Protein AF-V5I9Y3-F1 (afdb_monomer)

Radius of gyration: 16.45 Å; Cα contacts (8 Å, |Δi|>4): 189; chains: 1; bounding box: 41×33×45 Å

Mean predicted aligned error: 4.11 Å

Secondary structure (DSSP, 8-state):
-HHHHHHHHHS----TTSHHHHHHIIIIIHHHS--SSHHHHHHHHHHHHHT--EEEE-S-HHHHTS-EE-TTT-SEE---EEEE-S-SS--EEE-HHHHHHHHHHHHHHHHHHHHHTT-----HHHHHHHHHHHHHHHHHHHTT-----

InterPro domains:
  IPR040351 Guanine nucleotide exchange factor RAB3IL/RAB3IP/Sec2 [PTHR14430] (2-145)

Sequence (149 aa):
FHKEFLVWRQKPVLGKIDPFIQRIYNEDINLCLRFNNKELSSKVSSAVEAGTILIEAVSDKTKAMFPEKCALLEVPRLCFYRMNIGESDNWYSISQLCRNRIIAVCDFLNYLKYIERGLGKSSAHDVYWEIIRLRKNISLARLGLSLAS

Organism: Anoplophora glabripennis (NCBI:txid217634)

Nearest PDB structures (foldseek):
  4uj5-assembly1_C  TM=9.095E-01  e=2.102E-13  Homo sapiens
  4uj3-assembly7_T  TM=9.127E-01  e=3.239E-13  Homo sapiens
  4uj4-assembly1_H  TM=9.043E-01  e=3.418E-13  Homo sapiens
  4uj4-assembly3_B  TM=9.076E-01  e=4.727E-13  Homo sapiens
  4uj4-assembly1_E  TM=8.888E-01  e=6.193E-13  Homo sapiens

Foldseek 3Di:
DLVLLVVCLVQPDCDCVRPVNVCCCVVFQVLLLDFPPNVVSVLLSVLLLVVNKDKDFDPPQVVLVFFDQQQGHRDTDRFRMWMDSNDPPDIGTHHPLNVQSSVLSSVLSVLSVCSNVVNDPDDSVVSVVVNVLSRVSSVCSSVVHDDDD

Structure (mmCIF, N/CA/C/O backbone):
data_AF-V5I9Y3-F1
#
_entry.id   AF-V5I9Y3-F1
#
loop_
_atom_site.group_PDB
_atom_site.id
_atom_site.type_symbol
_atom_site.label_atom_id
_atom_site.label_alt_id
_atom_site.label_comp_id
_atom_site.label_asym_id
_atom_site.label_entity_id
_atom_site.label_seq_id
_atom_site.pdbx_PDB_ins_code
_atom_site.Cartn_x
_atom_site.Cartn_y
_atom_site.Cartn_z
_atom_site.occupancy
_atom_site.B_iso_or_equiv
_atom_site.auth_seq_id
_atom_site.auth_comp_id
_atom_site.auth_asym_id
_atom_site.auth_atom_id
_atom_site.pdbx_PDB_model_num
ATOM 1 N N . PHE A 1 1 ? -17.258 7.621 8.634 1.00 92.94 1 PHE A N 1
ATOM 2 C CA . PHE A 1 1 ? -15.851 7.343 8.975 1.00 92.94 1 PHE A CA 1
ATOM 3 C C . PHE A 1 1 ? -15.504 7.683 10.428 1.00 92.94 1 PHE A C 1
ATOM 5 O O . PHE A 1 1 ? -15.234 6.760 11.171 1.00 92.94 1 PHE A O 1
ATOM 12 N N . HIS A 1 2 ? -15.558 8.942 10.897 1.00 96.19 2 HIS A N 1
ATOM 13 C CA . HIS A 1 2 ? -15.122 9.276 12.274 1.00 96.19 2 HIS A CA 1
ATOM 14 C C . HIS A 1 2 ? -15.829 8.476 13.393 1.00 96.19 2 HIS A C 1
ATOM 16 O O . HIS A 1 2 ? -15.165 7.905 14.249 1.00 96.19 2 HIS A O 1
ATOM 22 N N . LYS A 1 3 ? -17.164 8.347 13.350 1.00 96.69 3 LYS A N 1
ATOM 23 C CA . LYS A 1 3 ? -17.926 7.527 14.317 1.00 96.69 3 LYS A CA 1
ATOM 24 C C . LYS A 1 3 ? -17.496 6.052 14.322 1.00 96.69 3 LYS A C 1
ATOM 26 O O . LYS A 1 3 ? -17.391 5.443 15.374 1.00 96.69 3 LYS A O 1
ATOM 31 N N . GLU A 1 4 ? -17.245 5.499 13.143 1.00 96.56 4 GLU A N 1
ATOM 32 C CA . GLU A 1 4 ? -16.805 4.116 12.938 1.00 96.56 4 GLU A CA 1
ATOM 33 C C . GLU A 1 4 ? -15.380 3.902 13.476 1.00 96.56 4 GLU A C 1
ATOM 35 O O . GLU A 1 4 ? -15.139 2.942 14.201 1.00 96.56 4 GLU A O 1
ATOM 40 N N . PHE A 1 5 ? -14.479 4.864 13.247 1.00 97.75 5 PHE A N 1
ATOM 41 C CA . PHE A 1 5 ? -13.159 4.905 13.880 1.00 97.75 5 PHE A CA 1
ATOM 42 C C . PHE A 1 5 ? -13.249 4.901 15.413 1.00 97.75 5 PHE A C 1
ATOM 44 O O . PHE A 1 5 ? -12.526 4.147 16.056 1.00 97.75 5 PHE A O 1
ATOM 51 N N . LEU A 1 6 ? -14.120 5.728 16.009 1.00 97.31 6 LEU A N 1
ATOM 52 C CA . LEU A 1 6 ? -14.250 5.801 17.470 1.00 97.31 6 LEU A CA 1
ATOM 53 C C . LEU A 1 6 ? -14.692 4.461 18.072 1.00 97.31 6 LEU A C 1
ATOM 55 O O . LEU A 1 6 ? -14.206 4.099 19.139 1.00 97.31 6 LEU A O 1
ATOM 59 N N . VAL A 1 7 ? -15.570 3.722 17.384 1.00 97.38 7 VAL A N 1
ATOM 60 C CA . VAL A 1 7 ? -15.984 2.367 17.786 1.00 97.38 7 VAL A CA 1
ATOM 61 C C . VAL A 1 7 ? -14.809 1.394 17.677 1.00 97.38 7 VAL A C 1
ATOM 63 O O . VAL A 1 7 ? -14.471 0.741 18.661 1.00 97.38 7 VAL A O 1
ATOM 66 N N . TRP A 1 8 ? -14.130 1.355 16.526 1.00 97.62 8 TRP A N 1
ATOM 67 C CA . TRP A 1 8 ? -12.956 0.499 16.320 1.00 97.62 8 TRP A CA 1
ATOM 68 C C . TRP A 1 8 ? -11.843 0.782 17.341 1.00 97.62 8 TRP A C 1
ATOM 70 O O . TRP A 1 8 ? -11.229 -0.137 17.877 1.00 97.62 8 TRP A O 1
ATOM 80 N N . ARG A 1 9 ? -11.613 2.052 17.696 1.00 95.25 9 ARG A N 1
ATOM 81 C CA . ARG A 1 9 ? -10.539 2.464 18.613 1.00 95.25 9 ARG A CA 1
ATOM 82 C C . ARG A 1 9 ? -10.699 1.919 20.036 1.00 95.25 9 ARG A C 1
ATOM 84 O O . ARG A 1 9 ? -9.687 1.817 20.736 1.00 95.25 9 ARG A O 1
ATOM 91 N N . GLN A 1 10 ? -11.924 1.585 20.458 1.00 94.75 10 GLN A N 1
ATOM 92 C CA . GLN A 1 10 ? -12.197 0.979 21.769 1.00 94.75 10 GLN A CA 1
ATOM 93 C C . GLN A 1 10 ? -11.623 -0.436 21.871 1.00 94.75 10 GLN A C 1
ATOM 95 O O . GLN A 1 10 ? -11.098 -0.813 22.916 1.00 94.75 10 GLN A O 1
ATOM 100 N N . LYS A 1 11 ? -11.697 -1.202 20.778 1.00 95.00 11 LYS A N 1
ATOM 101 C CA . LYS A 1 11 ? -11.137 -2.550 20.670 1.00 95.00 11 LYS A CA 1
ATOM 102 C C . LYS A 1 11 ? -10.543 -2.731 19.269 1.00 95.00 11 LYS A C 1
ATOM 104 O O . LYS A 1 11 ? -11.202 -3.317 18.409 1.00 95.00 11 LYS A O 1
ATOM 109 N N . PRO A 1 12 ? -9.327 -2.206 19.027 1.00 95.62 12 PRO A N 1
ATOM 110 C CA . P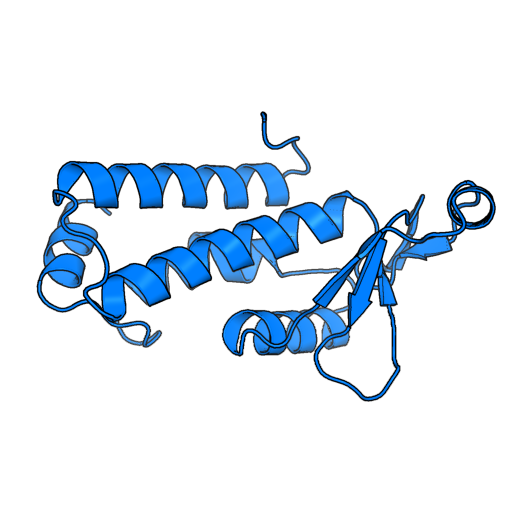RO A 1 12 ? -8.730 -2.244 17.703 1.00 95.62 12 PRO A CA 1
ATOM 111 C C . PRO A 1 12 ? -8.505 -3.688 17.257 1.00 95.62 12 PRO A C 1
ATOM 113 O O . PRO A 1 12 ? -7.981 -4.508 18.007 1.00 95.62 12 PRO A O 1
ATOM 116 N N . VAL A 1 13 ? -8.910 -3.983 16.027 1.00 96.62 13 VAL A N 1
ATOM 117 C CA . VAL A 1 13 ? -8.735 -5.285 15.374 1.00 96.62 13 VAL A CA 1
ATOM 118 C C . VAL A 1 13 ? -8.289 -5.084 13.932 1.00 96.62 13 VAL A C 1
ATOM 120 O O . VAL A 1 13 ? -8.591 -4.055 13.326 1.00 96.62 13 VAL A O 1
ATOM 123 N N . LEU A 1 14 ? -7.603 -6.073 13.361 1.00 96.50 14 LEU A N 1
ATOM 124 C CA . LEU A 1 14 ? -7.194 -6.064 11.947 1.00 96.50 14 LEU A CA 1
ATOM 125 C C . LEU A 1 14 ? -8.065 -6.949 11.044 1.00 96.50 14 LEU A C 1
ATOM 127 O O . LEU A 1 14 ? -7.868 -6.986 9.829 1.00 96.50 14 LEU A O 1
ATOM 131 N N . GLY A 1 15 ? -9.023 -7.676 11.622 1.00 95.44 15 GLY A N 1
ATOM 132 C CA . GLY A 1 15 ? -9.903 -8.570 10.878 1.00 95.44 15 GLY A CA 1
ATOM 133 C C . GLY A 1 15 ? -10.800 -7.809 9.900 1.00 95.44 15 GLY A C 1
ATOM 134 O O . GLY A 1 15 ? -11.532 -6.908 10.297 1.00 95.44 15 GLY A O 1
ATOM 135 N N . LYS A 1 16 ? -10.813 -8.229 8.630 1.00 95.69 16 LYS A N 1
ATOM 136 C CA . LYS A 1 16 ? -11.603 -7.617 7.538 1.00 95.69 16 LYS A CA 1
ATOM 137 C C . LYS A 1 16 ? -13.131 -7.746 7.691 1.00 95.69 16 LYS A C 1
ATOM 139 O O . LYS A 1 16 ? -13.860 -7.271 6.830 1.00 95.69 16 LYS A O 1
ATOM 144 N N . ILE A 1 17 ? -13.599 -8.411 8.750 1.00 96.00 17 ILE A N 1
ATOM 145 C CA . ILE A 1 17 ? -15.017 -8.497 9.137 1.00 96.00 17 ILE A CA 1
ATOM 146 C C . ILE A 1 17 ? -15.458 -7.212 9.856 1.00 96.00 17 ILE A C 1
ATOM 148 O O . ILE A 1 17 ? -16.630 -6.852 9.806 1.00 96.00 17 ILE A O 1
ATOM 152 N N . ASP A 1 18 ? -14.530 -6.516 10.521 1.00 97.75 18 ASP A N 1
ATOM 153 C CA . ASP A 1 18 ? -14.831 -5.250 11.180 1.00 97.75 18 ASP A CA 1
ATOM 154 C C . ASP A 1 18 ? -15.168 -4.163 10.135 1.00 97.75 18 ASP A C 1
ATOM 156 O O . ASP A 1 18 ? -14.401 -3.999 9.179 1.00 97.75 18 ASP A O 1
ATOM 160 N N . PRO A 1 19 ? -16.273 -3.403 10.291 1.00 97.50 19 PRO A N 1
ATOM 161 C CA . PRO A 1 19 ? -16.716 -2.429 9.291 1.00 97.50 19 PRO A CA 1
ATOM 162 C C . PRO A 1 19 ? -15.667 -1.366 8.949 1.00 97.50 19 PRO A C 1
ATOM 164 O O . PRO A 1 19 ? -15.479 -1.040 7.772 1.00 97.50 19 PRO A O 1
ATOM 167 N N . PHE A 1 20 ? -14.934 -0.878 9.959 1.00 98.06 20 PHE A N 1
ATOM 168 C CA . PHE A 1 20 ? -13.908 0.145 9.773 1.00 98.06 20 PHE A CA 1
ATOM 169 C C . PHE A 1 20 ? -12.794 -0.370 8.865 1.00 98.06 20 PHE A C 1
ATOM 171 O O . PHE A 1 20 ? -12.421 0.280 7.883 1.00 98.06 20 PHE A O 1
ATOM 178 N N . ILE A 1 21 ? -12.303 -1.571 9.172 1.00 98.31 21 I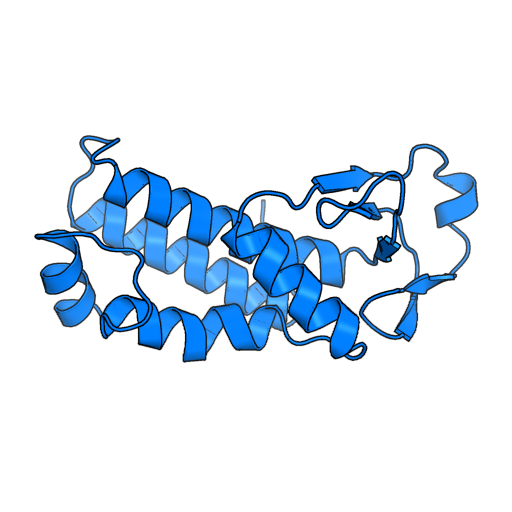LE A N 1
ATOM 179 C CA . ILE A 1 21 ? -11.251 -2.232 8.404 1.00 98.31 21 ILE A CA 1
ATOM 180 C C . ILE A 1 21 ? -11.753 -2.573 7.002 1.00 98.31 21 ILE A C 1
ATOM 182 O O . ILE A 1 21 ? -11.087 -2.248 6.018 1.00 98.31 21 ILE A O 1
ATOM 186 N N . GLN A 1 22 ? -12.941 -3.167 6.884 1.00 98.06 22 GLN A N 1
ATOM 187 C CA . GLN A 1 22 ? -13.526 -3.540 5.597 1.00 98.06 22 GLN A CA 1
ATOM 188 C C . GLN A 1 22 ? -13.639 -2.335 4.656 1.00 98.06 22 GLN A C 1
ATOM 190 O O . GLN A 1 22 ? -13.272 -2.424 3.480 1.00 98.06 22 GLN A O 1
ATOM 195 N N . ARG A 1 23 ? -14.092 -1.188 5.176 1.00 98.00 23 ARG A N 1
ATOM 196 C CA . ARG A 1 23 ? -14.182 0.059 4.413 1.00 98.00 23 ARG A CA 1
ATOM 197 C C . ARG A 1 23 ? -12.820 0.494 3.877 1.00 98.00 23 ARG A C 1
ATOM 199 O O . ARG A 1 23 ? -12.715 0.784 2.689 1.00 98.00 23 ARG A O 1
ATOM 206 N N . ILE A 1 24 ? -11.787 0.510 4.719 1.00 98.19 24 ILE A N 1
ATOM 207 C CA . ILE A 1 24 ? -10.426 0.890 4.309 1.00 98.19 24 ILE A CA 1
ATOM 208 C C . ILE A 1 24 ? -9.898 -0.038 3.209 1.00 98.19 24 ILE A C 1
ATOM 210 O O . ILE A 1 24 ? -9.304 0.417 2.228 1.00 98.19 24 ILE A O 1
ATOM 214 N N . TYR A 1 25 ? -10.136 -1.345 3.335 1.00 98.38 25 TYR A N 1
ATOM 215 C CA . TYR A 1 25 ? -9.732 -2.286 2.295 1.00 98.38 25 TYR A CA 1
ATOM 216 C C . TYR A 1 25 ? -10.432 -2.000 0.966 1.00 98.38 25 TYR A C 1
ATOM 218 O O . TYR A 1 25 ? -9.777 -1.961 -0.075 1.00 98.38 25 TYR A O 1
ATOM 226 N N . ASN A 1 26 ? -11.740 -1.755 0.998 1.00 97.88 26 ASN A N 1
ATOM 227 C CA . ASN A 1 26 ? -12.539 -1.529 -0.203 1.00 97.88 26 ASN A CA 1
ATOM 228 C C . ASN A 1 26 ? -12.253 -0.181 -0.879 1.00 97.88 26 ASN A C 1
ATOM 230 O O . ASN A 1 26 ? -12.150 -0.124 -2.104 1.00 97.88 26 ASN A O 1
ATOM 234 N N . GLU A 1 27 ? -12.132 0.894 -0.101 1.00 97.62 27 GLU A N 1
ATOM 235 C CA . GLU A 1 27 ? -11.968 2.259 -0.616 1.00 97.62 27 GLU A CA 1
ATOM 236 C C . GLU A 1 27 ? -10.501 2.581 -0.967 1.00 97.62 27 GLU A C 1
ATOM 238 O O . GLU A 1 27 ? -10.247 3.341 -1.912 1.00 97.62 27 GLU A O 1
ATOM 243 N N . ASP A 1 28 ? -9.534 1.975 -0.263 1.00 98.31 28 ASP A N 1
ATOM 244 C CA . ASP A 1 28 ? -8.124 2.371 -0.339 1.00 98.31 28 ASP A CA 1
ATOM 245 C C . AS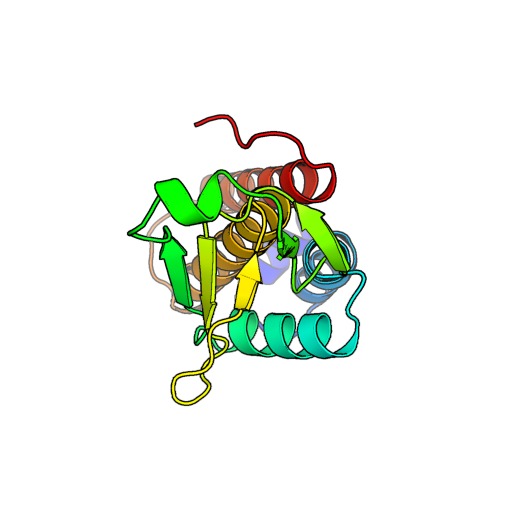P A 1 28 ? -7.205 1.215 -0.759 1.00 98.31 28 ASP A C 1
ATOM 247 O O . ASP A 1 28 ? -6.633 1.259 -1.851 1.00 98.31 28 ASP A O 1
ATOM 251 N N . ILE A 1 29 ? -7.053 0.177 0.075 1.00 98.44 29 ILE A N 1
ATOM 252 C CA . ILE A 1 29 ? -5.980 -0.827 -0.074 1.00 98.44 29 ILE A CA 1
ATOM 253 C C . ILE A 1 29 ? -6.157 -1.661 -1.345 1.00 98.44 29 ILE A C 1
ATOM 255 O O . ILE A 1 29 ? -5.241 -1.725 -2.167 1.00 98.44 29 ILE A O 1
ATOM 259 N N . ASN A 1 30 ? -7.336 -2.254 -1.549 1.00 98.25 30 ASN A N 1
ATOM 260 C CA . ASN A 1 30 ? -7.596 -3.129 -2.696 1.00 98.25 30 ASN A CA 1
ATOM 261 C C . ASN A 1 30 ? -7.466 -2.360 -4.015 1.00 98.25 30 ASN A C 1
ATOM 263 O O . ASN A 1 30 ? -6.912 -2.863 -4.992 1.00 98.25 30 ASN A O 1
ATOM 267 N N . LEU A 1 31 ? -7.933 -1.110 -4.041 1.00 98.12 31 LEU A N 1
ATOM 268 C CA . LEU A 1 31 ? -7.813 -0.249 -5.214 1.00 98.12 31 LEU A CA 1
ATOM 269 C C . LEU A 1 31 ? -6.364 0.206 -5.439 1.00 98.12 31 LEU A C 1
ATOM 271 O O . LEU A 1 31 ? -5.917 0.285 -6.584 1.00 98.12 31 LEU A O 1
ATOM 275 N N . CYS A 1 32 ? -5.606 0.473 -4.373 1.00 98.38 32 CYS A N 1
ATOM 276 C CA . CYS A 1 32 ? -4.209 0.888 -4.472 1.00 98.38 32 CYS A CA 1
ATOM 277 C C . CYS A 1 32 ? -3.257 -0.264 -4.812 1.00 98.38 32 CYS A C 1
ATOM 279 O O . CYS A 1 32 ? -2.245 -0.018 -5.459 1.00 98.38 32 CYS A O 1
ATOM 281 N N . LEU A 1 33 ? -3.581 -1.518 -4.500 1.00 98.44 33 LEU A N 1
ATOM 282 C CA . LEU A 1 33 ? -2.758 -2.676 -4.882 1.00 98.44 33 LEU A CA 1
ATOM 283 C C . LEU A 1 33 ? -3.221 -3.388 -6.158 1.00 98.44 33 LEU A C 1
ATOM 285 O O . LEU A 1 33 ? -2.601 -4.367 -6.562 1.00 98.44 33 LEU A O 1
ATOM 289 N N . ARG A 1 34 ? -4.260 -2.890 -6.839 1.00 97.94 34 ARG A N 1
ATOM 290 C CA . ARG A 1 34 ? -4.707 -3.428 -8.131 1.00 97.94 34 ARG A CA 1
ATOM 291 C C . ARG A 1 34 ? -3.769 -3.007 -9.268 1.00 97.94 34 ARG A C 1
ATOM 293 O O . ARG A 1 34 ? -3.785 -1.847 -9.689 1.00 97.94 34 ARG A O 1
ATOM 300 N N . PHE A 1 35 ? -2.980 -3.941 -9.785 1.00 98.25 35 PHE A N 1
ATOM 301 C CA . PHE A 1 35 ? -2.076 -3.719 -10.922 1.00 98.25 35 PHE A CA 1
ATOM 302 C C . PHE A 1 35 ? -2.541 -4.467 -12.184 1.00 98.25 35 PHE A C 1
ATOM 304 O O . PHE A 1 35 ? -3.510 -5.225 -12.132 1.00 98.25 35 PHE A O 1
ATOM 311 N N . ASN A 1 36 ? -1.867 -4.236 -13.318 1.00 98.19 36 ASN A N 1
ATOM 312 C CA . ASN A 1 36 ? -2.194 -4.887 -14.593 1.00 98.19 36 ASN A CA 1
ATOM 313 C C . ASN A 1 36 ? -1.919 -6.394 -14.523 1.00 98.19 36 ASN A C 1
ATOM 315 O O . ASN A 1 36 ? -2.787 -7.191 -14.881 1.00 98.19 36 ASN A O 1
ATOM 319 N N . ASN A 1 37 ? -0.764 -6.773 -13.966 1.00 98.12 37 ASN A N 1
ATOM 320 C CA . ASN A 1 37 ? -0.453 -8.164 -13.662 1.00 98.12 37 ASN A CA 1
ATOM 321 C C . ASN A 1 37 ? -1.285 -8.631 -12.456 1.00 98.12 37 ASN A C 1
ATOM 323 O O . ASN A 1 37 ? -0.901 -8.422 -11.302 1.00 98.12 37 ASN A O 1
ATOM 327 N N . LYS A 1 38 ? -2.449 -9.236 -12.721 1.00 98.19 38 LYS A N 1
ATOM 328 C CA . LYS A 1 38 ? -3.419 -9.640 -11.688 1.00 98.19 38 LYS A CA 1
ATOM 329 C C . LYS A 1 38 ? -2.882 -10.725 -10.754 1.00 98.19 38 LYS A C 1
ATOM 331 O O . LYS A 1 38 ? -3.156 -10.675 -9.558 1.00 98.19 38 LYS A O 1
ATOM 336 N N . GLU A 1 39 ? -2.119 -11.680 -11.284 1.00 97.44 39 GLU A N 1
ATOM 337 C CA . GLU A 1 39 ? -1.544 -12.763 -10.482 1.00 97.44 39 GLU A CA 1
ATOM 338 C C . GLU A 1 39 ? -0.518 -12.203 -9.492 1.00 97.44 39 GLU A C 1
ATOM 340 O O . GLU A 1 39 ? -0.639 -12.406 -8.281 1.00 97.44 39 GLU A O 1
ATOM 345 N N . LEU A 1 40 ? 0.445 -11.419 -9.989 1.00 97.62 40 LEU A N 1
ATOM 346 C CA . LEU A 1 40 ? 1.461 -10.806 -9.137 1.00 97.62 40 LEU A CA 1
ATOM 347 C C . LEU A 1 40 ? 0.846 -9.780 -8.175 1.00 97.62 40 LEU A C 1
ATOM 349 O O . LEU A 1 40 ? 1.262 -9.701 -7.025 1.00 97.62 40 LEU A O 1
ATOM 353 N N . SER A 1 41 ? -0.181 -9.041 -8.606 1.00 98.19 41 SER A N 1
ATOM 354 C CA . SER A 1 41 ? -0.961 -8.130 -7.756 1.00 98.19 41 SER A CA 1
ATOM 355 C C . SER A 1 41 ? -1.563 -8.856 -6.550 1.00 98.19 41 SER A C 1
ATOM 357 O O . SER A 1 41 ? -1.418 -8.371 -5.429 1.00 98.19 41 SER A O 1
ATOM 359 N N . SER A 1 42 ? -2.145 -10.046 -6.745 1.00 97.94 42 SER A N 1
ATOM 360 C CA . SER A 1 42 ? -2.675 -10.858 -5.642 1.00 97.94 42 SER A CA 1
ATOM 361 C C . SER A 1 42 ? -1.576 -11.306 -4.676 1.00 97.94 42 SER A C 1
ATOM 363 O O . SER A 1 42 ? -1.751 -11.194 -3.463 1.00 97.94 42 SER A O 1
ATOM 365 N N . LYS A 1 43 ? -0.431 -11.772 -5.194 1.00 97.94 43 LYS A N 1
ATOM 366 C CA . LYS A 1 43 ? 0.709 -12.191 -4.358 1.00 97.94 43 LYS A CA 1
ATOM 367 C C . LYS A 1 43 ? 1.288 -11.021 -3.557 1.00 97.94 43 LYS A C 1
ATOM 369 O O . LYS A 1 43 ? 1.572 -11.170 -2.372 1.00 97.94 43 LYS A O 1
ATOM 374 N N . VAL A 1 44 ? 1.396 -9.839 -4.172 1.00 98.25 44 VAL A N 1
ATOM 375 C CA . VAL A 1 44 ? 1.827 -8.605 -3.496 1.00 98.25 44 VAL A CA 1
ATOM 376 C C . VAL A 1 44 ? 0.872 -8.238 -2.366 1.00 98.25 44 VAL A C 1
ATOM 378 O O . VAL A 1 44 ? 1.342 -7.945 -1.271 1.00 98.25 44 VAL A O 1
ATOM 381 N N . SER A 1 45 ? -0.447 -8.289 -2.582 1.00 97.94 45 SER A N 1
ATOM 382 C CA . SER A 1 45 ? -1.422 -8.041 -1.511 1.00 97.94 45 SER A CA 1
ATOM 383 C C . SER A 1 45 ? -1.224 -8.986 -0.325 1.00 97.94 45 SER A C 1
ATOM 385 O O . SER A 1 45 ? -1.155 -8.520 0.811 1.00 97.94 45 SER A O 1
ATOM 387 N N . SER A 1 46 ? -1.042 -10.285 -0.576 1.00 97.31 46 SER A N 1
ATOM 388 C CA . SER A 1 46 ? -0.761 -11.258 0.486 1.00 97.31 46 SER A CA 1
ATOM 389 C C . SER A 1 46 ? 0.554 -10.969 1.220 1.00 97.31 46 SER A C 1
ATOM 391 O O . SER A 1 46 ? 0.578 -10.988 2.450 1.00 97.31 46 SER A O 1
ATOM 393 N N . ALA A 1 47 ? 1.630 -10.648 0.497 1.00 97.69 47 ALA A N 1
ATOM 394 C CA . ALA A 1 47 ? 2.935 -10.350 1.093 1.00 97.69 47 ALA A CA 1
ATOM 395 C C . ALA A 1 47 ? 2.931 -9.053 1.924 1.00 97.69 47 ALA A C 1
ATOM 397 O O . ALA A 1 47 ? 3.547 -8.982 2.989 1.00 97.69 47 ALA A O 1
ATOM 398 N N . VAL A 1 48 ? 2.203 -8.028 1.470 1.00 97.81 48 VAL A N 1
ATOM 399 C CA . VAL A 1 48 ? 2.001 -6.765 2.198 1.00 97.81 48 VAL A CA 1
ATOM 400 C C . VAL A 1 48 ? 1.241 -7.003 3.507 1.00 97.81 48 VAL A C 1
ATOM 402 O O . VAL A 1 48 ? 1.648 -6.509 4.559 1.00 97.81 48 VAL A O 1
ATOM 405 N N . GLU A 1 49 ? 0.175 -7.805 3.477 1.00 95.50 49 GLU A N 1
ATOM 406 C CA . GLU A 1 49 ? -0.597 -8.152 4.677 1.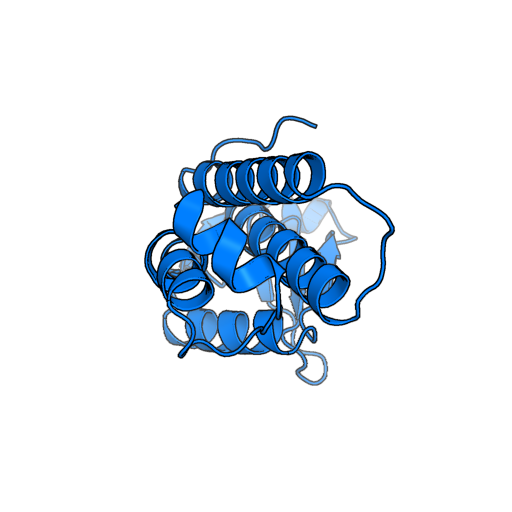00 95.50 49 GLU A CA 1
ATOM 407 C C . GLU A 1 49 ? 0.236 -8.968 5.676 1.00 95.50 49 GLU A C 1
ATOM 409 O O . GLU A 1 49 ? 0.279 -8.636 6.871 1.00 95.50 49 GLU A O 1
ATOM 414 N N . ALA A 1 50 ? 0.968 -9.968 5.175 1.00 95.56 50 ALA A N 1
ATOM 415 C CA . ALA A 1 50 ? 1.873 -10.802 5.963 1.00 95.56 50 ALA A CA 1
ATOM 416 C C . ALA A 1 50 ? 3.086 -10.029 6.512 1.00 95.56 50 ALA A C 1
ATOM 418 O O . ALA A 1 50 ? 3.673 -10.439 7.510 1.00 95.56 50 ALA A O 1
ATOM 419 N N . GLY A 1 51 ? 3.442 -8.889 5.910 1.00 95.31 51 GLY A N 1
ATOM 420 C CA . GLY A 1 51 ? 4.644 -8.132 6.266 1.00 95.31 51 GLY A CA 1
ATOM 421 C C . GLY A 1 51 ? 5.940 -8.795 5.791 1.00 95.31 51 GLY A C 1
ATOM 422 O O . GLY A 1 51 ? 6.977 -8.607 6.416 1.00 95.31 51 GLY A O 1
ATOM 423 N N . THR A 1 52 ? 5.878 -9.583 4.715 1.00 95.75 52 THR A N 1
ATOM 424 C CA . THR A 1 52 ? 7.020 -10.318 4.138 1.00 95.75 52 THR A CA 1
ATOM 425 C C . THR A 1 52 ? 7.604 -9.642 2.899 1.00 95.75 52 THR A C 1
ATOM 427 O O . THR A 1 52 ? 8.630 -10.082 2.388 1.00 95.75 52 THR A O 1
ATOM 430 N N . ILE A 1 53 ? 6.957 -8.589 2.392 1.00 97.00 53 ILE A N 1
ATOM 431 C CA . ILE A 1 53 ? 7.425 -7.870 1.208 1.00 97.00 53 ILE A CA 1
ATOM 432 C C . ILE A 1 53 ? 8.685 -7.050 1.509 1.00 97.00 53 ILE A C 1
ATOM 434 O O . ILE A 1 53 ? 8.737 -6.285 2.473 1.00 97.00 53 ILE A O 1
ATOM 438 N N . LEU A 1 54 ? 9.681 -7.168 0.637 1.00 96.50 54 LEU A N 1
ATOM 439 C CA . LEU A 1 54 ? 10.908 -6.379 0.662 1.00 96.50 54 LEU A CA 1
ATOM 440 C C . LEU A 1 54 ? 10.974 -5.529 -0.603 1.00 96.50 54 LEU A C 1
ATOM 442 O O . LEU A 1 54 ? 10.676 -6.012 -1.694 1.00 96.50 54 LEU A O 1
ATOM 446 N N . ILE A 1 55 ? 11.362 -4.263 -0.466 1.00 96.69 55 ILE A N 1
ATOM 447 C CA . ILE A 1 55 ? 11.594 -3.356 -1.592 1.00 96.69 55 ILE A CA 1
ATOM 448 C C . ILE A 1 55 ? 12.932 -2.667 -1.381 1.00 96.69 55 ILE A C 1
ATOM 450 O O . ILE A 1 55 ? 13.157 -2.053 -0.340 1.00 96.69 55 ILE A O 1
ATOM 454 N N . GLU A 1 56 ? 13.774 -2.687 -2.404 1.00 95.19 56 GLU A N 1
ATOM 455 C CA . GLU A 1 56 ? 15.059 -1.998 -2.387 1.00 95.19 56 GLU A CA 1
ATOM 456 C C . GLU A 1 56 ? 15.335 -1.276 -3.703 1.00 95.19 56 GLU A C 1
ATOM 458 O O . GLU A 1 56 ? 14.708 -1.535 -4.736 1.00 95.19 56 GLU A O 1
ATOM 463 N N . ALA A 1 57 ? 16.255 -0.317 -3.645 1.00 94.25 57 ALA A N 1
ATOM 464 C CA . ALA A 1 57 ? 16.755 0.354 -4.832 1.00 94.25 57 ALA A CA 1
ATOM 465 C C . ALA A 1 57 ? 17.722 -0.568 -5.587 1.00 94.25 57 ALA A C 1
ATOM 467 O O . ALA A 1 57 ? 18.534 -1.261 -4.977 1.00 94.25 57 ALA A O 1
ATOM 468 N N . VAL A 1 58 ? 17.666 -0.540 -6.916 1.00 90.69 58 VAL A N 1
ATOM 469 C CA . VAL A 1 58 ? 18.646 -1.234 -7.758 1.00 90.69 58 VAL A CA 1
ATOM 470 C C . VAL A 1 58 ? 19.994 -0.517 -7.626 1.00 90.69 58 VAL A C 1
ATOM 472 O O . VAL A 1 58 ? 20.085 0.691 -7.848 1.00 90.69 58 VAL A O 1
ATOM 475 N N . SER A 1 59 ? 21.039 -1.257 -7.246 1.00 79.62 59 SER A N 1
ATOM 476 C CA . SER A 1 59 ? 22.390 -0.723 -7.020 1.00 79.62 59 SER A CA 1
ATOM 477 C C . SER A 1 59 ? 23.039 -0.203 -8.305 1.00 79.62 59 SER A C 1
ATOM 479 O O . SER A 1 59 ? 23.649 0.867 -8.310 1.00 79.62 59 SER A O 1
ATOM 481 N N . ASP A 1 60 ? 22.856 -0.923 -9.411 1.00 79.56 60 ASP A N 1
ATOM 482 C CA . ASP A 1 60 ? 23.337 -0.527 -10.731 1.00 79.56 60 ASP A CA 1
ATOM 483 C C . ASP A 1 60 ? 22.345 0.418 -11.421 1.00 79.56 60 ASP A C 1
ATOM 485 O O . ASP A 1 60 ? 21.477 0.021 -12.207 1.00 79.56 60 ASP A O 1
ATOM 489 N N . LYS A 1 61 ? 22.493 1.711 -11.127 1.00 72.81 61 LYS A N 1
ATOM 490 C CA . LYS A 1 61 ? 21.664 2.757 -11.734 1.00 72.81 61 LYS A CA 1
ATOM 491 C C . LYS A 1 61 ? 21.821 2.825 -13.250 1.00 72.81 61 LYS A C 1
ATOM 493 O O . LYS A 1 61 ? 20.881 3.268 -13.902 1.00 72.81 61 LYS A O 1
ATOM 498 N N . THR A 1 62 ? 22.947 2.381 -13.819 1.00 73.75 62 THR A N 1
ATOM 499 C CA . THR A 1 62 ? 23.149 2.452 -15.273 1.00 73.75 62 THR A CA 1
ATOM 500 C C . THR A 1 62 ? 22.237 1.493 -16.030 1.00 73.75 62 THR A C 1
ATOM 502 O O . THR A 1 62 ? 21.682 1.879 -17.057 1.00 73.75 62 THR A O 1
ATOM 505 N N . LYS A 1 63 ? 21.964 0.305 -15.474 1.00 71.12 63 LYS A N 1
ATOM 506 C CA . LYS A 1 63 ? 20.945 -0.616 -16.008 1.00 71.12 63 LYS A CA 1
ATOM 507 C C . LYS A 1 63 ? 19.529 -0.063 -15.876 1.00 71.12 63 LYS A C 1
ATOM 509 O O . LYS A 1 63 ? 18.743 -0.174 -16.808 1.00 71.12 63 LYS A O 1
ATOM 514 N N . ALA A 1 64 ? 19.223 0.595 -14.759 1.00 72.81 64 ALA A N 1
ATOM 515 C CA . ALA A 1 64 ? 17.902 1.173 -14.513 1.00 72.81 64 ALA A CA 1
ATOM 516 C C . ALA A 1 64 ? 17.592 2.433 -15.354 1.00 72.81 64 ALA A C 1
ATOM 518 O O . ALA A 1 64 ? 16.441 2.873 -15.386 1.00 72.81 64 ALA A O 1
ATOM 519 N N . MET A 1 65 ? 18.590 3.012 -16.042 1.00 78.50 65 MET A N 1
ATOM 520 C CA . MET A 1 65 ? 18.384 4.097 -17.015 1.00 78.50 65 MET A CA 1
ATOM 521 C C . MET A 1 65 ? 17.774 3.612 -18.336 1.00 78.50 65 MET A C 1
ATOM 523 O O . MET A 1 65 ? 17.277 4.436 -19.104 1.00 78.50 65 MET A O 1
ATOM 527 N N . PHE A 1 66 ? 17.776 2.304 -18.598 1.00 83.56 66 PHE A N 1
ATOM 528 C CA . PHE A 1 66 ? 17.094 1.731 -19.751 1.00 83.56 66 PHE A CA 1
ATOM 529 C C . PHE A 1 66 ? 15.700 1.249 -19.340 1.00 83.56 66 PHE A C 1
ATOM 531 O O . PHE A 1 66 ? 15.566 0.548 -18.335 1.00 83.56 66 PHE A O 1
ATOM 5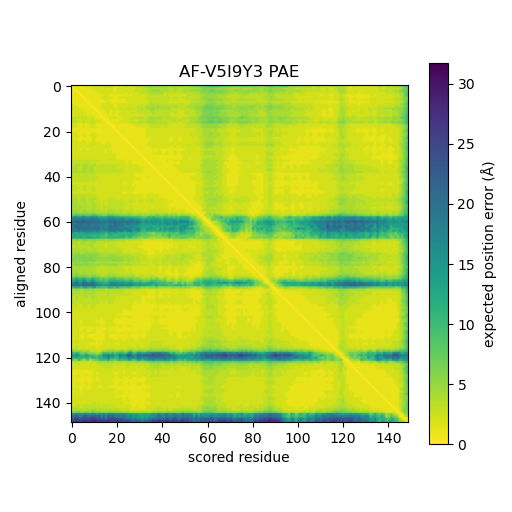38 N N . PRO A 1 67 ? 14.637 1.619 -20.079 1.00 85.88 67 PRO A N 1
ATOM 539 C CA . PRO A 1 67 ? 13.304 1.122 -19.782 1.00 85.88 67 PRO A CA 1
ATOM 540 C C . PRO A 1 67 ? 13.246 -0.407 -19.861 1.00 85.88 67 PRO A C 1
ATOM 542 O O . PRO A 1 67 ? 13.560 -0.984 -20.899 1.00 85.88 67 PRO A O 1
ATOM 545 N N . GLU A 1 68 ? 12.757 -1.051 -18.803 1.00 90.25 68 GLU A N 1
ATOM 546 C CA . GLU A 1 68 ? 12.373 -2.464 -18.833 1.00 90.25 68 GLU A CA 1
ATOM 547 C C . GLU A 1 68 ? 10.870 -2.623 -18.600 1.00 90.25 68 GLU A C 1
ATOM 549 O O . GLU A 1 68 ? 10.176 -1.694 -18.166 1.00 90.25 68 GLU A O 1
ATOM 554 N N . LYS A 1 69 ? 10.339 -3.813 -18.891 1.00 95.12 69 LYS A N 1
ATOM 555 C CA . LYS A 1 69 ? 8.934 -4.123 -18.622 1.00 95.12 69 LYS A CA 1
ATOM 556 C C . LYS A 1 69 ? 8.721 -4.196 -17.105 1.00 95.12 69 LYS A C 1
ATOM 558 O O . LYS A 1 69 ? 9.083 -5.179 -16.473 1.00 95.12 69 LYS A O 1
ATOM 563 N N . CYS A 1 70 ? 8.075 -3.182 -16.526 1.00 97.12 70 CYS A N 1
ATOM 564 C CA . CYS A 1 70 ? 7.724 -3.191 -15.106 1.00 97.12 70 CYS A CA 1
ATOM 565 C C . CYS A 1 70 ? 6.834 -4.403 -14.787 1.00 97.12 70 CYS A C 1
ATOM 567 O O . CYS A 1 70 ? 5.767 -4.549 -15.388 1.00 97.12 70 CYS A O 1
ATOM 569 N N . ALA A 1 71 ? 7.222 -5.219 -13.804 1.00 97.62 71 ALA A N 1
ATOM 570 C CA . ALA A 1 71 ? 6.566 -6.497 -13.512 1.00 97.62 71 ALA A CA 1
ATOM 571 C C . ALA A 1 71 ? 5.072 -6.370 -13.150 1.00 97.62 71 ALA A C 1
ATOM 573 O O . ALA A 1 71 ? 4.276 -7.259 -13.449 1.00 97.62 71 ALA A O 1
ATOM 574 N N . LEU A 1 72 ? 4.683 -5.255 -12.522 1.00 98.19 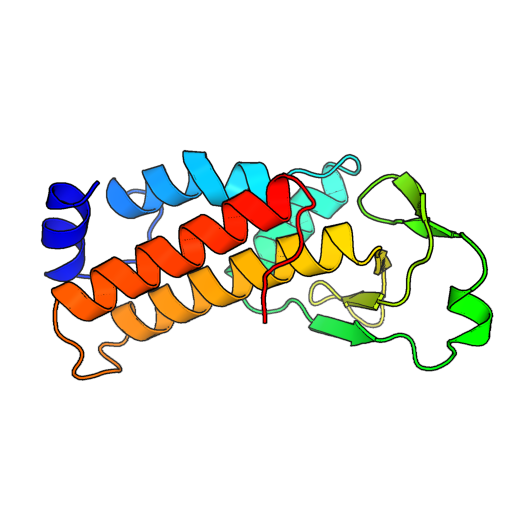72 LEU A N 1
ATOM 575 C CA . LEU A 1 72 ? 3.309 -5.000 -12.079 1.00 98.19 72 LEU A CA 1
ATOM 576 C C . LEU A 1 72 ? 2.450 -4.274 -13.125 1.00 98.19 72 LEU A C 1
ATOM 578 O O . LEU A 1 72 ? 1.273 -4.593 -13.282 1.00 98.19 72 LEU A O 1
ATOM 582 N N . LEU A 1 73 ? 3.009 -3.281 -13.826 1.00 97.25 73 LEU A N 1
ATOM 583 C CA . LEU A 1 73 ? 2.263 -2.504 -14.833 1.00 97.25 73 LEU A CA 1
ATOM 584 C C . LEU A 1 73 ? 2.279 -3.148 -16.219 1.00 97.25 73 LEU A C 1
ATOM 586 O O . LEU A 1 73 ? 1.469 -2.779 -17.063 1.00 97.25 73 LEU A O 1
ATOM 590 N N . GLU A 1 74 ? 3.209 -4.068 -16.460 1.00 97.06 74 GLU A N 1
ATOM 591 C CA . GLU A 1 74 ? 3.411 -4.756 -17.735 1.00 97.06 74 GLU A CA 1
ATOM 592 C C . GLU A 1 74 ? 3.703 -3.842 -18.932 1.00 97.06 74 GLU A C 1
ATOM 594 O O . GLU A 1 74 ? 3.449 -4.196 -20.079 1.00 97.06 74 GLU A O 1
ATOM 599 N N . VAL A 1 75 ? 4.291 -2.676 -18.673 1.00 96.44 75 VAL A N 1
ATOM 600 C CA . VAL A 1 75 ? 4.674 -1.690 -19.691 1.00 96.44 75 VAL A CA 1
ATOM 601 C C . VAL A 1 75 ? 6.110 -1.204 -19.464 1.00 96.44 75 VAL A C 1
ATOM 603 O O . VAL A 1 75 ? 6.566 -1.218 -18.313 1.00 96.44 75 VAL A O 1
ATOM 606 N N . PRO A 1 76 ? 6.823 -0.746 -20.515 1.00 96.25 76 PRO A N 1
ATOM 607 C CA . PRO A 1 76 ? 8.169 -0.195 -20.376 1.00 96.25 76 PRO A CA 1
ATOM 608 C C . PRO A 1 76 ? 8.211 1.000 -19.417 1.00 96.25 76 PRO A C 1
ATOM 610 O O . PRO A 1 76 ? 7.440 1.958 -19.563 1.00 96.25 76 PRO A O 1
ATOM 613 N N . ARG A 1 77 ? 9.093 0.945 -18.416 1.00 94.44 77 ARG A N 1
ATOM 614 C CA . ARG A 1 77 ? 9.320 1.994 -17.408 1.00 94.44 77 ARG A CA 1
ATOM 615 C C . ARG A 1 77 ? 10.773 1.973 -16.941 1.00 94.44 77 ARG A C 1
ATOM 617 O O . ARG A 1 77 ? 11.414 0.929 -16.949 1.00 94.44 77 ARG A O 1
ATOM 624 N N . LEU A 1 78 ? 11.247 3.111 -16.438 1.00 92.88 78 LEU A N 1
ATOM 625 C CA . LEU A 1 78 ? 12.470 3.153 -15.637 1.00 92.88 78 LEU A CA 1
ATOM 626 C C . LEU A 1 78 ? 12.187 2.503 -14.275 1.00 92.88 78 LEU A C 1
ATOM 628 O O . LEU A 1 78 ? 11.352 2.990 -13.502 1.00 92.88 78 LEU A O 1
ATOM 632 N N . CYS A 1 79 ? 12.843 1.376 -14.009 1.00 94.50 79 CYS A N 1
ATOM 633 C CA . CYS A 1 79 ? 12.643 0.578 -12.802 1.00 94.50 79 CYS A CA 1
ATOM 634 C C . CYS A 1 79 ? 13.873 0.683 -11.896 1.00 94.50 79 CYS A C 1
ATOM 636 O O . CYS A 1 79 ? 14.746 -0.175 -11.895 1.00 94.50 79 CYS A O 1
ATOM 638 N N . PHE A 1 80 ? 13.932 1.752 -11.100 1.00 94.25 80 PHE A N 1
ATOM 639 C CA . PHE A 1 80 ? 14.996 1.963 -10.108 1.00 94.25 80 PHE A CA 1
ATOM 640 C C . PHE A 1 80 ? 14.822 1.132 -8.830 1.00 94.25 80 PHE A C 1
ATOM 642 O O . PHE A 1 80 ? 15.629 1.249 -7.909 1.00 94.25 80 PHE A O 1
ATOM 649 N N . TYR A 1 81 ? 13.770 0.316 -8.751 1.00 95.50 81 TYR A N 1
ATOM 650 C CA . TYR A 1 81 ? 13.440 -0.492 -7.584 1.00 95.50 81 TYR A CA 1
ATOM 651 C C . TYR A 1 81 ? 13.157 -1.927 -7.991 1.00 95.50 81 TYR A C 1
ATOM 653 O O . TYR A 1 81 ? 12.636 -2.190 -9.077 1.00 95.50 81 TYR A O 1
ATOM 661 N N . ARG A 1 82 ? 13.425 -2.842 -7.066 1.00 95.88 82 ARG A N 1
ATOM 662 C CA . ARG A 1 82 ? 12.999 -4.234 -7.154 1.00 95.88 82 ARG A CA 1
ATOM 663 C C . ARG A 1 82 ? 12.301 -4.648 -5.869 1.00 95.88 82 ARG A C 1
ATOM 665 O O . ARG A 1 82 ? 12.580 -4.099 -4.803 1.00 95.88 82 ARG A O 1
ATOM 672 N N . MET A 1 83 ? 11.374 -5.589 -5.989 1.00 97.12 83 MET A N 1
ATOM 673 C CA . MET A 1 83 ? 10.646 -6.151 -4.856 1.00 97.12 83 MET A CA 1
ATOM 674 C C . MET A 1 83 ? 10.807 -7.666 -4.778 1.00 97.12 83 MET A C 1
ATOM 676 O O . MET A 1 83 ? 10.888 -8.331 -5.810 1.00 97.12 83 MET A O 1
ATOM 680 N N . ASN A 1 84 ? 10.788 -8.197 -3.562 1.00 97.06 84 ASN A N 1
ATOM 681 C CA . ASN A 1 84 ? 10.666 -9.618 -3.265 1.00 97.06 84 ASN A CA 1
ATOM 682 C C . ASN A 1 84 ? 9.411 -9.813 -2.399 1.00 97.06 84 ASN A C 1
ATOM 684 O O . ASN A 1 84 ? 9.153 -9.030 -1.486 1.00 97.06 84 ASN A O 1
ATOM 688 N N . ILE A 1 85 ? 8.604 -10.825 -2.713 1.00 95.75 85 ILE A N 1
ATOM 689 C CA . ILE A 1 85 ? 7.300 -11.090 -2.075 1.00 95.75 85 ILE A CA 1
ATOM 690 C C . ILE A 1 85 ? 7.366 -12.197 -1.005 1.00 95.75 85 ILE A C 1
ATOM 692 O O . ILE A 1 85 ? 6.347 -12.798 -0.673 1.00 95.75 85 ILE A O 1
ATOM 696 N N . GLY A 1 86 ? 8.553 -12.463 -0.454 1.00 89.38 86 GLY A N 1
ATOM 697 C CA . GLY A 1 86 ? 8.817 -13.563 0.480 1.00 89.38 86 GLY A CA 1
ATOM 698 C C . GLY A 1 86 ? 9.195 -14.882 -0.206 1.00 89.38 86 GLY A C 1
ATOM 699 O O . GLY A 1 86 ? 9.092 -15.939 0.409 1.00 89.38 86 GLY A O 1
ATOM 700 N N . GLU A 1 87 ? 9.603 -14.830 -1.476 1.00 86.94 87 GLU A N 1
ATOM 701 C CA . GLU A 1 87 ? 10.049 -15.989 -2.261 1.00 86.94 87 GLU A CA 1
ATOM 702 C C . GLU A 1 87 ? 11.580 -16.124 -2.216 1.00 86.94 87 GLU A C 1
ATOM 704 O O . GLU A 1 87 ? 12.297 -15.129 -2.086 1.00 86.94 87 GLU A O 1
ATOM 709 N N . SER A 1 88 ? 12.102 -17.347 -2.359 1.00 81.62 88 SER A N 1
ATOM 710 C CA . SER A 1 88 ? 13.548 -17.596 -2.394 1.00 81.62 88 SER A CA 1
ATOM 711 C C . SER A 1 88 ? 14.181 -16.996 -3.655 1.00 81.62 88 SER A C 1
ATOM 713 O O . SER A 1 88 ? 13.997 -17.520 -4.749 1.00 81.62 88 SER A O 1
ATOM 715 N N . ASP A 1 89 ? 14.919 -15.901 -3.471 1.00 78.69 89 ASP A N 1
ATOM 716 C CA . ASP A 1 89 ? 15.802 -15.231 -4.444 1.00 78.69 89 ASP A CA 1
ATOM 717 C C . ASP A 1 89 ? 15.151 -14.655 -5.722 1.00 78.69 89 ASP A C 1
ATOM 719 O O . ASP A 1 89 ? 15.828 -14.110 -6.594 1.00 78.69 89 ASP A O 1
ATOM 723 N N . ASN A 1 90 ? 13.819 -14.678 -5.815 1.00 91.81 90 ASN A N 1
ATOM 724 C CA . ASN A 1 90 ? 13.091 -14.050 -6.917 1.00 91.81 90 ASN A CA 1
ATOM 725 C C . ASN A 1 90 ? 12.876 -12.553 -6.662 1.00 91.81 90 ASN A C 1
ATOM 727 O O . ASN A 1 90 ? 12.253 -12.153 -5.675 1.00 91.81 90 ASN A O 1
ATOM 731 N N . TRP A 1 91 ? 13.341 -11.718 -7.590 1.00 94.88 91 TRP A N 1
ATOM 732 C CA . TRP A 1 91 ? 13.163 -10.269 -7.546 1.00 94.88 91 TRP A CA 1
ATOM 733 C C . TRP A 1 91 ? 12.414 -9.767 -8.777 1.00 94.88 91 TRP A C 1
ATOM 735 O O . TRP A 1 91 ? 12.718 -10.143 -9.906 1.00 94.88 91 TRP A O 1
ATOM 745 N N . TYR A 1 92 ? 11.464 -8.865 -8.551 1.00 96.25 92 TYR A N 1
ATOM 746 C CA . TYR A 1 92 ? 10.624 -8.276 -9.587 1.00 96.25 92 TYR A CA 1
ATOM 747 C C . TYR A 1 92 ? 10.933 -6.786 -9.712 1.00 96.25 92 TYR A C 1
ATOM 749 O O . TYR A 1 92 ? 10.733 -6.027 -8.759 1.00 96.25 92 TYR A O 1
ATOM 757 N N . SER A 1 93 ? 11.390 -6.342 -10.880 1.00 95.88 93 SER A N 1
ATOM 758 C CA . SER A 1 93 ? 11.640 -4.923 -11.133 1.00 95.88 93 SER A CA 1
ATOM 759 C C . SER A 1 93 ? 10.338 -4.132 -11.214 1.00 95.88 93 SER A C 1
ATOM 761 O O . SER A 1 93 ? 9.374 -4.506 -11.899 1.00 95.88 93 SER A O 1
ATOM 763 N N . ILE A 1 94 ? 10.304 -2.995 -10.528 1.00 97.12 94 ILE A N 1
ATOM 764 C CA . ILE A 1 94 ? 9.117 -2.155 -10.423 1.00 97.12 94 ILE A CA 1
ATOM 765 C C . ILE A 1 94 ? 9.447 -0.676 -10.619 1.00 97.12 94 ILE A C 1
ATOM 767 O O . ILE A 1 94 ? 10.494 -0.165 -10.224 1.00 97.12 94 ILE A O 1
ATOM 771 N N . SER A 1 95 ? 8.501 0.040 -11.224 1.00 95.56 95 SER A N 1
ATOM 772 C CA . SER A 1 95 ? 8.577 1.494 -11.356 1.00 95.56 95 SER A CA 1
ATOM 773 C C . SER A 1 95 ? 8.392 2.194 -10.003 1.00 95.56 95 SER A C 1
ATOM 775 O O . SER A 1 95 ? 7.775 1.647 -9.083 1.00 95.56 95 SER A O 1
ATOM 777 N N . GLN A 1 96 ? 8.828 3.456 -9.911 1.00 95.06 96 GLN A N 1
ATOM 778 C CA . GLN A 1 96 ? 8.545 4.329 -8.761 1.00 95.06 96 GLN A CA 1
ATOM 779 C C . GLN A 1 96 ? 7.045 4.373 -8.422 1.00 95.06 96 GLN A C 1
ATOM 781 O O . GLN A 1 96 ? 6.673 4.381 -7.250 1.00 95.06 96 GLN A O 1
ATOM 786 N N . LEU A 1 97 ? 6.181 4.371 -9.443 1.00 95.62 97 LEU A N 1
ATOM 787 C CA . LEU A 1 97 ? 4.730 4.412 -9.273 1.00 95.62 97 LEU A CA 1
ATOM 788 C C . LEU A 1 97 ? 4.223 3.198 -8.483 1.00 95.62 97 LEU A C 1
ATOM 790 O O . LEU A 1 97 ? 3.451 3.342 -7.538 1.00 95.62 97 LEU A O 1
ATOM 794 N N . CYS A 1 98 ? 4.692 2.001 -8.835 1.00 97.50 98 CYS A N 1
ATOM 795 C CA . CYS A 1 98 ? 4.364 0.777 -8.106 1.00 97.50 98 CYS A CA 1
ATOM 796 C C . CYS A 1 98 ? 4.922 0.795 -6.686 1.00 97.50 98 CYS A C 1
ATOM 798 O O . CYS A 1 98 ? 4.194 0.505 -5.740 1.00 97.50 98 CYS A O 1
ATOM 800 N N . ARG A 1 99 ? 6.193 1.185 -6.541 1.00 97.50 99 ARG A N 1
ATOM 801 C CA . ARG A 1 99 ? 6.880 1.274 -5.249 1.00 97.50 99 ARG A CA 1
ATOM 802 C C . ARG A 1 99 ? 6.124 2.180 -4.274 1.00 97.50 99 ARG A C 1
ATOM 804 O O . ARG A 1 99 ? 5.872 1.777 -3.145 1.00 97.50 99 ARG A O 1
ATOM 811 N N . ASN A 1 100 ? 5.698 3.361 -4.720 1.00 97.44 100 ASN A N 1
ATOM 812 C CA . ASN A 1 100 ? 4.956 4.309 -3.883 1.00 97.44 100 ASN A CA 1
ATOM 813 C C . ASN A 1 100 ? 3.593 3.759 -3.444 1.00 97.44 100 ASN A C 1
ATOM 815 O O . ASN A 1 100 ? 3.215 3.930 -2.288 1.00 97.44 100 ASN A O 1
ATOM 819 N N . ARG A 1 101 ? 2.874 3.071 -4.343 1.00 98.31 101 ARG A N 1
ATOM 820 C CA . ARG A 1 101 ? 1.589 2.427 -4.025 1.00 98.31 101 ARG A CA 1
ATOM 821 C C . ARG A 1 101 ? 1.748 1.357 -2.947 1.00 98.31 101 ARG A C 1
ATOM 823 O O . ARG A 1 101 ? 0.974 1.342 -1.996 1.00 98.31 101 ARG A O 1
ATOM 830 N N . ILE A 1 102 ? 2.768 0.507 -3.072 1.00 98.44 102 ILE A N 1
ATOM 831 C CA . ILE A 1 102 ? 3.036 -0.563 -2.104 1.00 98.44 102 ILE A CA 1
ATOM 832 C C . ILE A 1 102 ? 3.449 0.021 -0.749 1.00 98.44 102 ILE A C 1
ATOM 834 O O . ILE A 1 102 ? 2.854 -0.333 0.265 1.00 98.44 102 ILE A O 1
ATOM 838 N N . ILE A 1 103 ? 4.407 0.954 -0.728 1.00 97.88 103 ILE A N 1
ATOM 839 C CA . ILE A 1 103 ? 4.900 1.561 0.518 1.00 97.88 103 ILE A CA 1
ATOM 840 C C . ILE A 1 103 ? 3.778 2.276 1.272 1.00 97.88 103 ILE A C 1
ATOM 842 O O . ILE A 1 103 ? 3.630 2.052 2.468 1.00 97.88 103 ILE A O 1
ATOM 846 N N . ALA A 1 104 ? 2.937 3.057 0.585 1.00 98.38 104 ALA A N 1
ATOM 847 C CA . ALA A 1 104 ? 1.832 3.760 1.236 1.00 98.38 104 ALA A CA 1
ATOM 848 C C . ALA A 1 104 ? 0.860 2.802 1.952 1.00 98.38 104 ALA A C 1
ATOM 850 O O . ALA A 1 104 ? 0.340 3.127 3.020 1.00 98.38 104 ALA A O 1
ATOM 851 N N . VAL A 1 105 ? 0.626 1.614 1.383 1.00 98.56 105 VAL A N 1
ATOM 852 C CA . VAL A 1 105 ? -0.201 0.579 2.018 1.00 98.56 105 VAL A CA 1
ATOM 853 C C . VAL A 1 105 ? 0.544 -0.102 3.169 1.00 98.56 105 VAL A C 1
ATOM 855 O O . VAL A 1 105 ? -0.057 -0.318 4.222 1.00 98.56 105 VAL A O 1
ATOM 858 N N . CYS A 1 106 ? 1.835 -0.409 3.009 1.00 98.38 106 CYS A N 1
ATOM 859 C CA . CYS A 1 106 ? 2.656 -0.970 4.085 1.00 98.38 106 CYS A CA 1
ATOM 860 C C . CYS A 1 106 ? 2.681 -0.051 5.312 1.00 98.38 106 CYS A C 1
ATOM 862 O O . CYS A 1 106 ? 2.426 -0.519 6.420 1.00 98.38 106 CYS A O 1
ATOM 864 N N . ASP A 1 107 ? 2.921 1.248 5.120 1.00 98.00 107 ASP A N 1
ATOM 865 C CA . ASP A 1 107 ? 2.937 2.242 6.200 1.00 98.00 107 ASP A CA 1
ATOM 866 C C . ASP A 1 107 ? 1.600 2.267 6.947 1.00 98.00 107 ASP A C 1
ATOM 868 O O . ASP A 1 107 ? 1.561 2.237 8.179 1.00 98.00 107 ASP A O 1
ATOM 872 N N . PHE A 1 108 ? 0.492 2.241 6.202 1.00 98.50 108 PHE A N 1
ATOM 873 C CA . PHE A 1 108 ? -0.849 2.204 6.773 1.00 98.50 108 PHE A CA 1
ATOM 874 C C . PHE A 1 108 ? -1.098 0.942 7.611 1.00 98.50 108 PHE A C 1
ATOM 876 O O . PHE A 1 108 ? -1.540 1.029 8.759 1.00 98.50 108 PHE A O 1
ATOM 883 N N . LEU A 1 109 ? -0.798 -0.241 7.068 1.00 98.25 109 LEU A N 1
ATOM 884 C CA . LEU A 1 109 ? -1.008 -1.507 7.776 1.00 98.25 109 LEU A CA 1
ATOM 885 C C . LEU A 1 109 ? -0.088 -1.653 8.990 1.00 98.25 109 LEU A C 1
ATOM 887 O O . LEU A 1 109 ? -0.516 -2.170 10.022 1.00 98.25 109 LEU A O 1
ATOM 891 N N . ASN A 1 110 ? 1.152 -1.175 8.894 1.00 97.06 110 ASN A N 1
ATOM 892 C CA . ASN A 1 110 ? 2.080 -1.140 10.020 1.00 97.06 110 ASN A CA 1
ATOM 893 C C . ASN A 1 110 ? 1.561 -0.231 11.135 1.00 97.06 110 ASN A C 1
ATOM 895 O O . ASN A 1 110 ? 1.622 -0.613 12.305 1.00 97.06 110 ASN A O 1
ATOM 899 N N . TYR A 1 111 ? 0.982 0.919 10.784 1.00 97.44 111 TYR A N 1
ATOM 900 C CA . TYR A 1 111 ? 0.352 1.796 11.764 1.00 97.44 111 TYR A CA 1
ATOM 901 C C . TYR A 1 111 ? -0.858 1.134 12.436 1.00 97.44 111 TYR A C 1
ATOM 903 O O . TYR A 1 111 ? -0.973 1.167 13.659 1.00 97.44 111 TYR A O 1
ATOM 911 N N . LEU A 1 112 ? -1.725 0.445 11.686 1.00 96.81 112 LEU A N 1
ATOM 912 C CA . LEU A 1 112 ? -2.830 -0.295 12.306 1.00 96.81 112 LEU A CA 1
ATOM 913 C C . LEU A 1 112 ? -2.339 -1.410 13.245 1.00 96.81 112 LEU A C 1
ATOM 915 O O . LEU A 1 112 ? -2.869 -1.542 14.347 1.00 96.81 112 LEU A O 1
ATOM 919 N N . LYS A 1 113 ? -1.307 -2.175 12.851 1.00 95.88 113 LYS A N 1
ATOM 920 C CA . LYS A 1 113 ? -0.665 -3.199 13.705 1.00 95.88 113 LYS A CA 1
ATOM 921 C C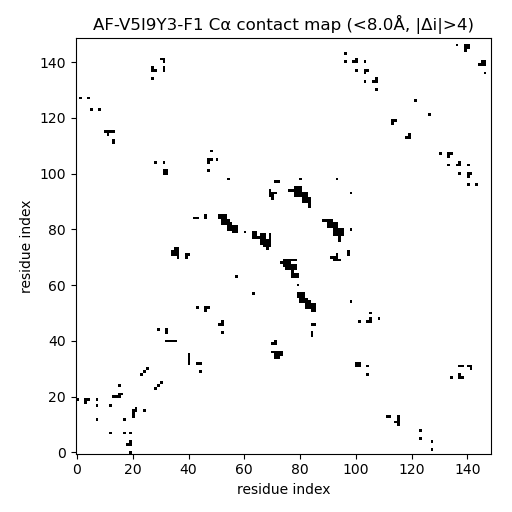 . LYS A 1 113 ? -0.081 -2.589 14.982 1.00 95.88 113 LYS A C 1
ATOM 923 O O . LYS A 1 113 ? -0.143 -3.202 16.044 1.00 95.88 113 LYS A O 1
ATOM 928 N N . TYR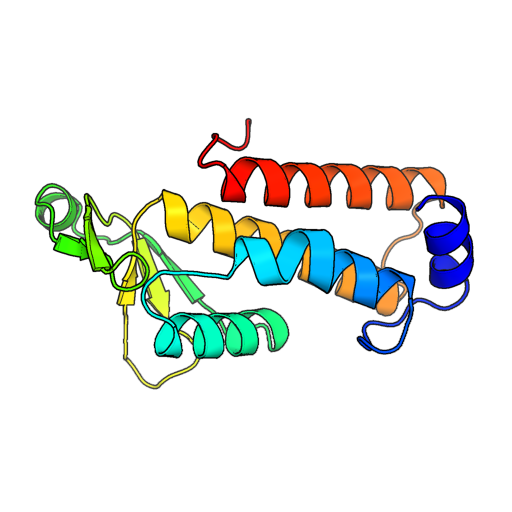 A 1 114 ? 0.479 -1.385 14.889 1.00 94.88 114 TYR A N 1
ATOM 929 C CA . TYR A 1 114 ? 0.985 -0.642 16.041 1.00 94.88 114 TYR A CA 1
ATOM 930 C C . TYR A 1 114 ? -0.143 -0.300 17.031 1.00 94.88 114 TYR A C 1
ATOM 932 O O . TYR A 1 114 ? -0.017 -0.596 18.220 1.00 94.88 114 TYR A O 1
ATOM 940 N N . ILE A 1 115 ? -1.274 0.216 16.533 1.00 95.19 115 ILE A N 1
ATOM 941 C CA . ILE A 1 115 ? -2.449 0.544 17.359 1.00 95.19 115 ILE A CA 1
ATOM 942 C C . ILE A 1 115 ? -3.095 -0.707 17.972 1.00 95.19 115 ILE A C 1
ATOM 944 O O . ILE A 1 115 ? -3.450 -0.687 19.150 1.00 95.19 115 ILE A O 1
ATOM 948 N N . GLU A 1 116 ? -3.223 -1.798 17.212 1.00 94.88 116 GLU A N 1
ATOM 949 C CA . GLU A 1 116 ? -3.770 -3.076 17.699 1.00 94.88 116 GLU A CA 1
ATOM 950 C C . GLU A 1 116 ? -2.981 -3.631 18.889 1.00 94.88 116 GLU A C 1
ATOM 952 O O . GLU A 1 116 ? -3.564 -4.064 19.881 1.00 94.88 116 GLU A O 1
ATOM 957 N N . ARG A 1 117 ? -1.649 -3.543 18.838 1.00 94.44 117 ARG A N 1
ATOM 958 C CA . ARG A 1 117 ? -0.763 -4.010 19.915 1.00 94.44 117 ARG A CA 1
ATOM 959 C C . ARG A 1 117 ? -0.784 -3.116 21.161 1.00 94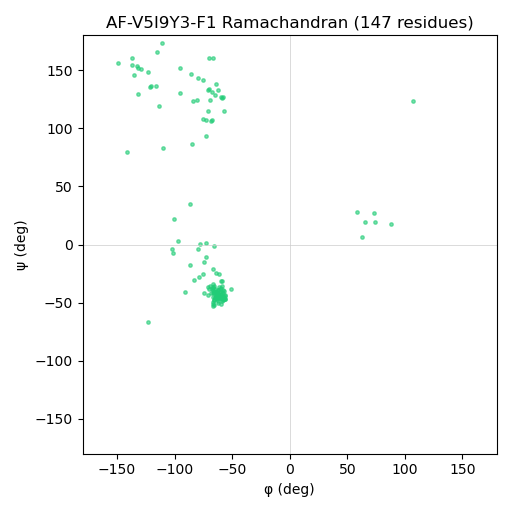.44 117 ARG A C 1
ATOM 961 O O . ARG A 1 117 ? -0.034 -3.376 22.098 1.00 94.44 117 ARG A O 1
ATOM 968 N N . GLY A 1 118 ? -1.590 -2.052 21.173 1.00 89.38 118 GLY A N 1
ATOM 969 C CA . GLY A 1 118 ? -1.637 -1.083 22.269 1.00 89.38 118 GLY A CA 1
ATOM 970 C C . GLY A 1 118 ? -0.336 -0.294 22.427 1.00 89.38 118 GLY A C 1
ATOM 971 O O . GLY A 1 118 ? -0.072 0.264 23.493 1.00 89.38 118 GLY A O 1
ATOM 972 N N . LEU A 1 119 ? 0.494 -0.261 21.383 1.00 78.06 119 LEU A N 1
ATOM 973 C CA . LEU A 1 119 ? 1.730 0.500 21.382 1.00 78.06 119 LEU A CA 1
ATOM 974 C C . LEU A 1 119 ? 1.361 1.959 21.072 1.00 78.06 119 LEU A C 1
ATOM 976 O O . LEU A 1 119 ? 0.687 2.233 20.086 1.00 78.06 119 LEU A O 1
ATOM 980 N N . GLY A 1 120 ? 1.754 2.890 21.946 1.00 66.44 120 GLY A N 1
ATOM 981 C CA . GLY A 1 120 ? 1.524 4.332 21.778 1.00 66.44 120 GLY A CA 1
ATOM 982 C C . GLY A 1 120 ? 0.443 4.923 22.693 1.00 66.44 120 GLY A C 1
ATOM 983 O O . GLY A 1 120 ? -0.717 4.522 22.679 1.00 66.44 120 GLY A O 1
ATOM 984 N N . LYS A 1 121 ? 0.819 5.948 23.471 1.00 72.12 121 LYS A N 1
ATOM 985 C CA . LYS A 1 121 ? -0.080 6.722 24.352 1.00 72.12 121 LYS A CA 1
ATOM 986 C C . LYS A 1 121 ? -0.764 7.892 23.619 1.00 72.12 121 LYS A C 1
ATOM 988 O O . LYS A 1 121 ? -0.941 8.962 24.191 1.00 72.12 121 LYS A O 1
ATOM 993 N N . SER A 1 122 ? -1.095 7.723 22.341 1.00 84.81 122 SER A N 1
ATOM 994 C CA . SER A 1 122 ? -1.668 8.792 21.512 1.00 84.81 122 SER A CA 1
ATOM 995 C C . SER A 1 122 ? -3.163 8.976 21.775 1.00 84.81 122 SER A C 1
ATOM 997 O O . SER A 1 122 ? -3.893 7.997 21.982 1.00 84.81 122 SER A O 1
ATOM 999 N N . SER A 1 123 ? -3.634 10.227 21.739 1.00 92.88 123 SER A N 1
ATOM 1000 C CA . SER A 1 123 ? -5.057 10.532 21.904 1.00 92.88 123 SER A CA 1
ATOM 1001 C C . SER A 1 123 ? -5.880 9.984 20.731 1.00 92.88 123 SER A C 1
ATOM 1003 O O . SER A 1 123 ? -5.359 9.728 19.643 1.00 92.88 123 SER A O 1
ATOM 1005 N N . ALA A 1 124 ? -7.195 9.823 20.914 1.00 93.75 124 ALA A N 1
ATOM 1006 C CA . ALA A 1 124 ? -8.077 9.415 19.816 1.00 93.75 124 ALA A CA 1
ATOM 1007 C C . ALA A 1 124 ? -8.023 10.400 18.631 1.00 93.75 124 ALA A C 1
ATOM 1009 O O . ALA A 1 124 ? -8.164 9.984 17.484 1.00 93.75 124 ALA A O 1
ATOM 1010 N N . HIS A 1 125 ? -7.786 11.686 18.908 1.00 94.81 125 HIS A N 1
ATOM 1011 C CA . HIS A 1 125 ? -7.631 12.721 17.892 1.00 94.81 125 HIS A CA 1
ATOM 1012 C C . HIS A 1 125 ? -6.372 12.501 17.043 1.00 94.81 125 HIS A C 1
ATOM 1014 O O . HIS A 1 125 ? -6.463 12.496 15.815 1.00 94.81 125 HIS A O 1
ATOM 1020 N N . ASP A 1 126 ? -5.230 12.242 17.685 1.00 95.25 126 ASP A N 1
ATOM 1021 C CA . ASP A 1 126 ? -3.955 12.024 16.990 1.00 95.25 126 ASP A CA 1
ATOM 1022 C C . ASP A 1 126 ? -4.014 10.770 16.115 1.00 95.25 126 ASP A C 1
ATOM 1024 O O . ASP A 1 126 ? -3.639 10.802 14.944 1.00 95.25 126 ASP A O 1
ATOM 1028 N N . VAL A 1 127 ? -4.558 9.674 16.659 1.00 96.31 127 VAL A N 1
ATOM 1029 C CA . VAL A 1 127 ? -4.700 8.415 15.912 1.00 96.31 127 VAL A CA 1
ATOM 1030 C C . VAL A 1 127 ? -5.632 8.592 14.716 1.00 96.31 127 VAL A C 1
ATOM 1032 O O . VAL A 1 127 ? -5.347 8.089 13.630 1.00 96.31 127 VAL A O 1
ATOM 1035 N N . TYR A 1 128 ? -6.735 9.327 14.884 1.00 97.31 128 TYR A N 1
ATOM 1036 C CA . TYR A 1 128 ? -7.649 9.612 13.783 1.00 97.31 128 TYR A CA 1
ATOM 1037 C C . TYR A 1 128 ? -6.946 10.359 12.650 1.00 97.31 128 TYR A C 1
ATOM 1039 O O . TYR A 1 128 ? -7.020 9.935 11.496 1.00 97.31 128 TYR A O 1
ATOM 1047 N N . TRP A 1 129 ? -6.253 11.454 12.963 1.00 97.06 129 TRP A N 1
ATOM 1048 C CA . TRP A 1 129 ? -5.586 12.261 11.944 1.00 97.06 129 TRP A CA 1
ATOM 1049 C C . TRP A 1 129 ? -4.434 11.536 11.270 1.00 97.06 129 TRP A C 1
ATOM 1051 O O . TRP A 1 129 ? -4.253 11.703 10.064 1.00 97.06 129 TRP A O 1
ATOM 1061 N N . GLU A 1 130 ? -3.718 10.684 11.996 1.00 97.56 130 GLU A N 1
ATOM 1062 C CA . GLU A 1 130 ? -2.675 9.856 11.404 1.00 97.56 130 GLU A CA 1
ATOM 1063 C C . GLU A 1 130 ? -3.260 8.825 10.427 1.00 97.56 130 GLU A C 1
ATOM 1065 O O . GLU A 1 130 ? -2.774 8.692 9.302 1.00 97.56 130 GLU A O 1
ATOM 1070 N N . ILE A 1 131 ? -4.388 8.191 10.772 1.00 97.75 131 ILE A N 1
ATOM 1071 C CA . ILE A 1 131 ? -5.135 7.337 9.834 1.00 97.75 131 ILE A CA 1
ATOM 1072 C C . ILE A 1 131 ? -5.562 8.138 8.598 1.00 97.75 131 ILE A C 1
ATOM 1074 O O . ILE A 1 131 ? -5.355 7.676 7.476 1.00 97.75 131 ILE A O 1
ATOM 1078 N N . ILE A 1 132 ? -6.125 9.340 8.763 1.00 98.06 132 ILE A N 1
ATOM 1079 C CA . ILE A 1 132 ? -6.527 10.192 7.629 1.00 98.06 132 ILE A CA 1
ATOM 1080 C C . ILE A 1 132 ? -5.322 10.562 6.756 1.00 98.06 132 ILE A C 1
ATOM 1082 O O . ILE A 1 132 ? -5.410 10.497 5.526 1.00 98.06 132 ILE A O 1
ATOM 1086 N N . ARG A 1 133 ? -4.184 10.903 7.366 1.00 97.88 133 ARG A N 1
ATOM 1087 C CA . ARG A 1 133 ? -2.937 11.221 6.662 1.00 97.88 133 ARG A CA 1
ATOM 1088 C C . ARG A 1 133 ? -2.453 10.036 5.827 1.00 97.88 133 ARG A C 1
ATOM 1090 O O . ARG A 1 133 ? -2.130 10.215 4.653 1.00 97.88 133 ARG A O 1
ATOM 1097 N N . LEU A 1 134 ? -2.451 8.831 6.391 1.00 98.25 134 LEU A N 1
ATOM 1098 C CA . LEU A 1 134 ? -2.016 7.622 5.691 1.00 98.25 134 LEU A CA 1
ATOM 1099 C C . LEU A 1 134 ? -3.010 7.210 4.583 1.00 98.25 134 LEU A C 1
ATOM 1101 O O . LEU A 1 134 ? -2.583 6.872 3.479 1.00 98.25 134 LEU A O 1
ATOM 1105 N N . ARG A 1 135 ? -4.328 7.345 4.800 1.00 98.12 135 ARG A N 1
ATOM 1106 C CA . ARG A 1 135 ? -5.346 7.153 3.739 1.00 98.12 135 ARG A CA 1
ATOM 1107 C C . ARG A 1 135 ? -5.168 8.138 2.579 1.00 98.12 135 ARG A C 1
ATOM 1109 O O . ARG A 1 135 ? -5.260 7.750 1.410 1.00 98.12 135 ARG A O 1
ATOM 1116 N N . LYS A 1 136 ? -4.861 9.407 2.884 1.00 97.81 136 LYS A N 1
ATOM 1117 C CA . LYS A 1 136 ? -4.511 10.421 1.876 1.00 97.81 136 LYS A CA 1
ATOM 1118 C C . LYS A 1 136 ? -3.299 9.970 1.060 1.00 97.81 136 LYS A C 1
ATOM 1120 O O . LYS A 1 136 ? -3.339 10.049 -0.164 1.00 97.81 136 LYS A O 1
ATOM 1125 N N . ASN A 1 137 ? -2.260 9.449 1.709 1.00 98.06 137 ASN A N 1
ATOM 1126 C CA . ASN A 1 137 ? -1.062 8.964 1.022 1.00 98.06 137 ASN A CA 1
ATOM 1127 C C . ASN A 1 137 ? -1.369 7.789 0.080 1.00 98.06 137 ASN A C 1
ATOM 1129 O O . ASN A 1 137 ? -0.931 7.805 -1.069 1.00 98.06 137 ASN A O 1
ATOM 1133 N N . ILE A 1 138 ? -2.183 6.818 0.511 1.00 98.44 138 ILE A N 1
ATOM 1134 C CA . ILE A 1 138 ? -2.644 5.724 -0.363 1.00 98.44 138 ILE A CA 1
ATOM 1135 C C . ILE A 1 138 ? -3.384 6.284 -1.587 1.00 98.44 138 ILE A C 1
ATOM 1137 O O . ILE A 1 138 ? -3.124 5.869 -2.718 1.00 98.44 138 ILE A O 1
ATOM 1141 N N . SER A 1 139 ? -4.271 7.259 -1.375 1.00 97.38 139 SER A N 1
ATOM 1142 C CA . SER A 1 139 ? -5.049 7.885 -2.451 1.00 97.38 139 SER A CA 1
ATOM 1143 C C . SER A 1 139 ? -4.161 8.621 -3.459 1.00 97.38 139 SER A C 1
ATOM 1145 O O . SER A 1 139 ? -4.317 8.431 -4.665 1.00 97.38 139 SER A O 1
ATOM 1147 N N . LEU A 1 140 ? -3.194 9.411 -2.983 1.00 97.38 140 LEU A N 1
ATOM 1148 C CA . LEU A 1 140 ? -2.229 10.114 -3.835 1.00 97.38 140 LEU A CA 1
ATOM 1149 C C . LEU A 1 140 ? -1.359 9.130 -4.625 1.00 97.38 140 LEU A C 1
ATOM 1151 O O . LEU A 1 140 ? -1.221 9.272 -5.841 1.00 97.38 140 LEU A O 1
ATOM 1155 N N . ALA A 1 141 ? -0.848 8.086 -3.965 1.00 97.31 141 ALA A N 1
ATOM 1156 C CA . ALA A 1 141 ? -0.041 7.060 -4.615 1.00 97.31 141 ALA A CA 1
ATOM 1157 C C . ALA A 1 141 ? -0.830 6.310 -5.702 1.00 97.31 141 ALA A C 1
ATOM 1159 O O . ALA A 1 141 ? -0.293 6.049 -6.781 1.00 97.31 141 ALA A O 1
ATOM 1160 N N . ARG A 1 142 ? -2.116 6.010 -5.464 1.00 96.50 142 ARG A N 1
ATOM 1161 C CA . ARG A 1 142 ? -3.002 5.379 -6.460 1.00 96.50 142 ARG A CA 1
ATOM 1162 C C . ARG A 1 142 ? -3.170 6.240 -7.713 1.00 96.50 142 ARG A C 1
ATOM 1164 O O . ARG A 1 142 ? -3.214 5.693 -8.811 1.00 96.50 142 ARG A O 1
ATOM 1171 N N . LEU A 1 143 ? -3.247 7.561 -7.550 1.00 96.06 143 LEU A N 1
ATOM 1172 C CA . LEU A 1 143 ? -3.345 8.531 -8.649 1.00 96.06 143 LEU A CA 1
ATOM 1173 C C . LEU A 1 143 ? -1.993 8.832 -9.320 1.00 96.06 143 LEU A C 1
ATOM 1175 O O . LEU A 1 143 ? -1.946 9.573 -10.297 1.00 96.06 143 LEU A O 1
ATOM 1179 N N . GLY A 1 144 ? -0.898 8.264 -8.810 1.00 92.88 144 GLY A N 1
ATOM 1180 C CA . GLY A 1 144 ? 0.455 8.499 -9.307 1.00 92.88 144 GLY A CA 1
ATOM 1181 C C . GLY A 1 144 ? 1.044 9.857 -8.954 1.00 92.88 144 GLY A C 1
ATOM 1182 O O . GLY A 1 144 ? 2.011 10.284 -9.580 1.00 92.88 144 GLY A O 1
ATOM 1183 N N . LEU A 1 145 ? 0.491 10.511 -7.936 1.00 92.56 145 LEU A N 1
ATOM 1184 C CA . LEU A 1 145 ? 1.001 11.769 -7.411 1.00 92.56 145 LEU A CA 1
ATOM 1185 C C . LEU A 1 145 ? 2.101 11.501 -6.380 1.00 92.56 145 LEU A C 1
ATOM 1187 O O . LEU A 1 145 ? 2.075 10.496 -5.661 1.00 92.56 145 LEU A O 1
ATOM 1191 N N . SER A 1 146 ? 3.089 12.395 -6.319 1.00 76.12 146 SER A N 1
ATOM 1192 C CA . SER A 1 146 ? 4.151 12.302 -5.323 1.00 76.12 146 SER A CA 1
ATOM 1193 C C . SER A 1 146 ? 3.578 12.473 -3.916 1.00 76.12 146 SER A C 1
ATOM 1195 O O . SER A 1 146 ? 2.726 13.322 -3.650 1.00 76.12 146 SER A O 1
ATOM 1197 N N . LEU A 1 147 ? 4.071 11.649 -2.995 1.00 65.88 147 LEU A N 1
ATOM 1198 C CA . LEU A 1 147 ? 3.921 11.901 -1.571 1.00 65.88 147 LEU A CA 1
ATOM 1199 C C . LEU A 1 147 ? 4.876 13.055 -1.267 1.00 65.88 147 LEU A C 1
ATOM 1201 O O . LEU A 1 147 ? 6.086 12.860 -1.351 1.00 65.88 147 LEU A O 1
ATOM 1205 N N . ALA A 1 148 ? 4.352 14.258 -1.025 1.00 52.56 148 ALA A N 1
ATOM 1206 C CA . ALA A 1 148 ? 5.184 15.356 -0.546 1.00 52.56 148 ALA A CA 1
ATOM 1207 C C . ALA A 1 148 ? 5.859 14.896 0.757 1.00 52.56 148 ALA A C 1
ATOM 1209 O O . ALA A 1 148 ? 5.168 14.556 1.721 1.00 52.56 148 ALA A O 1
ATOM 1210 N N . SER A 1 149 ? 7.186 14.791 0.706 1.00 44.06 149 SER A N 1
ATOM 1211 C CA . SER A 1 149 ? 8.085 14.567 1.839 1.00 44.06 149 SER A CA 1
ATOM 1212 C C . SER A 1 149 ? 8.256 15.847 2.635 1.00 44.06 149 SER A C 1
ATOM 1214 O O . SER A 1 149 ? 8.509 16.875 1.965 1.00 44.06 149 SER A O 1
#

Solvent-accessible surface area (backbone atoms only — not comparable to full-atom values): 8198 Å² total; per-residue (Å²): 106,72,73,46,47,58,58,40,65,77,63,52,72,85,54,67,82,43,68,60,48,32,48,45,38,65,76,42,48,56,62,33,50,63,45,70,32,56,69,61,26,52,49,45,53,53,13,50,74,72,67,47,53,45,76,48,70,50,85,60,55,76,64,27,72,48,65,40,67,16,60,44,68,68,41,76,32,53,32,54,27,34,35,28,60,68,55,91,90,52,72,42,46,26,28,64,58,56,51,44,20,52,48,30,46,44,56,41,53,52,50,51,54,37,54,50,71,66,55,74,95,67,53,74,66,56,54,49,51,51,52,51,52,36,51,49,42,28,53,35,19,56,74,64,43,80,76,87,126

pLDDT: mean 93.53, std 8.69, range [44.06, 98.56]